Protein AF-A0A7S3E5P2-F1 (afdb_monomer_lite)

Sequence (159 aa):
EAEIDVGGGDSDDDDDAGDKDGEKEEGDSVDSVDAAGNQETVTIVSPKILTPEQEAKRAEIAKPMGEEELQHYALQSAQRVCEILCCEVDEIFTELTCEENLDYLFTFLDQPKPVDSVLSGYYSRVMVSIAQRRSAEIGEYVDKQQQQQRQQQRADSTL

Secondary structure (DSSP, 8-state):
---------------------------------------------PPP---HHHHHHHHHH-PPPPHHHHHHHHHHHHHHHHHHHHS--HHHHHHHTSHHHHHHHHHTT--SSPPPHHHHHHHHHHHHHHHHHSHHHHHHHHHHHHHHHHHHHHHHTT-

InterPro domains:
  IPR007587 SIT4 phosphatase-associated protein family [PTHR12634] (81-147)

Foldseek 3Di:
DDDDDDDDDDDDDDDDDYDDDDDDDDDDDDDDDDDDDDDPPPPPDPDDDDDVVRVVVVVVVPDPDDPVRVVVVVLVVLVVVLVVLLVPPVVSLVVCLDLVNVVVLCVVVVDPDDDDPSNVVSSVSNVVSSCVNPVVSVVVSVVVVVVVVVVVVVVVVVD

Structure (mmCIF, N/CA/C/O backbone):
data_AF-A0A7S3E5P2-F1
#
_entry.id   AF-A0A7S3E5P2-F1
#
loop_
_atom_site.group_PDB
_atom_site.id
_atom_site.type_symbol
_atom_site.label_atom_id
_atom_site.label_alt_id
_atom_site.label_comp_id
_atom_site.label_asym_id
_atom_site.label_entity_id
_atom_site.label_seq_id
_atom_site.pdbx_PDB_ins_code
_atom_site.Cartn_x
_atom_site.Cartn_y
_atom_site.Cartn_z
_atom_site.occupancy
_atom_site.B_iso_or_equiv
_atom_site.auth_seq_id
_atom_site.auth_comp_id
_atom_site.auth_asym_id
_atom_site.auth_atom_id
_atom_site.pdbx_PDB_model_num
ATOM 1 N N . GLU A 1 1 ? 7.950 -43.021 30.799 1.00 49.59 1 GLU A N 1
ATOM 2 C CA . GLU A 1 1 ? 8.957 -42.238 30.054 1.00 49.59 1 GLU A CA 1
ATOM 3 C C . GLU A 1 1 ? 9.614 -43.125 28.997 1.00 49.59 1 GLU A C 1
ATOM 5 O O . GLU A 1 1 ? 9.423 -44.337 29.049 1.00 49.59 1 GLU A O 1
ATOM 10 N N . ALA A 1 2 ? 10.338 -42.536 28.043 1.00 48.78 2 ALA A N 1
ATOM 11 C CA . ALA A 1 2 ? 11.210 -43.232 27.096 1.00 48.78 2 ALA A CA 1
ATOM 12 C C . ALA A 1 2 ? 12.261 -42.225 26.604 1.00 48.78 2 ALA A C 1
ATOM 14 O O . ALA A 1 2 ? 11.981 -41.413 25.725 1.00 48.78 2 ALA A O 1
ATOM 15 N N . GLU A 1 3 ? 13.428 -42.218 27.243 1.00 44.84 3 GLU A N 1
ATOM 16 C CA . GLU A 1 3 ? 14.557 -41.377 26.840 1.00 44.84 3 GLU A CA 1
ATOM 17 C C . GLU A 1 3 ? 15.200 -41.939 25.564 1.00 44.84 3 GLU A C 1
ATOM 19 O O . GLU A 1 3 ? 15.243 -43.156 25.365 1.00 44.84 3 GLU A O 1
ATOM 24 N N . ILE A 1 4 ? 15.698 -41.052 24.701 1.00 54.47 4 ILE A N 1
ATOM 25 C CA . ILE A 1 4 ? 16.525 -41.410 23.546 1.00 54.47 4 ILE A CA 1
ATOM 26 C C . ILE A 1 4 ? 17.828 -40.624 23.684 1.00 54.47 4 ILE A C 1
ATOM 28 O O . ILE A 1 4 ? 17.829 -39.397 23.618 1.00 54.47 4 ILE A O 1
ATOM 32 N N . ASP A 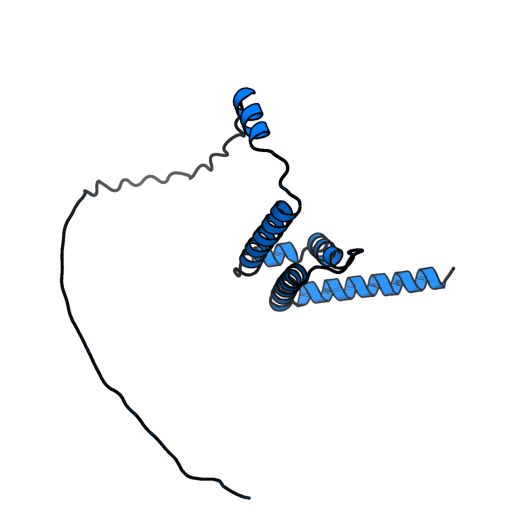1 5 ? 18.904 -41.360 23.935 1.00 47.25 5 ASP A N 1
ATOM 33 C CA . ASP A 1 5 ? 20.276 -40.883 24.122 1.00 47.25 5 ASP A CA 1
ATOM 34 C C . ASP A 1 5 ? 21.109 -41.085 22.831 1.00 47.25 5 ASP A C 1
ATOM 36 O O . ASP A 1 5 ? 20.645 -41.717 21.880 1.00 47.25 5 ASP A O 1
ATOM 40 N N . VAL A 1 6 ? 22.370 -40.635 22.874 1.00 49.94 6 VAL A N 1
ATOM 41 C CA . VAL A 1 6 ? 23.513 -40.933 21.988 1.00 49.94 6 VAL A CA 1
ATOM 42 C C . VAL A 1 6 ? 23.749 -39.982 20.802 1.00 49.94 6 VAL A C 1
ATOM 44 O O . VAL A 1 6 ? 23.047 -40.014 19.797 1.00 49.94 6 VAL A O 1
ATOM 47 N N . GLY A 1 7 ? 24.893 -39.281 20.871 1.00 41.00 7 GLY A N 1
ATOM 48 C CA . GLY A 1 7 ? 25.624 -38.709 19.725 1.00 41.00 7 GLY A CA 1
ATOM 49 C C . GLY A 1 7 ? 25.305 -37.236 19.425 1.00 41.00 7 GLY A C 1
ATOM 50 O O . GLY A 1 7 ? 24.180 -36.916 19.068 1.00 41.00 7 GLY A O 1
ATOM 51 N N . GLY A 1 8 ? 26.231 -36.275 19.523 1.00 40.97 8 GLY A N 1
ATOM 52 C CA . GLY A 1 8 ? 27.674 -36.365 19.793 1.00 40.97 8 GLY A CA 1
ATOM 53 C C . GLY A 1 8 ? 28.493 -36.448 18.501 1.00 40.97 8 GLY A C 1
ATOM 54 O O . GLY A 1 8 ? 28.486 -37.483 17.839 1.00 40.97 8 GLY A O 1
ATOM 55 N N . GLY A 1 9 ? 29.179 -35.357 18.154 1.00 42.09 9 GLY A N 1
ATOM 56 C CA . GLY A 1 9 ? 29.910 -35.210 16.896 1.00 42.09 9 GLY A CA 1
ATOM 57 C C . GLY A 1 9 ? 30.484 -33.805 16.738 1.00 42.09 9 GLY A C 1
ATOM 58 O O . GLY A 1 9 ? 29.900 -32.981 16.040 1.00 42.09 9 GLY A O 1
ATOM 59 N N . ASP A 1 10 ? 31.601 -33.546 17.412 1.00 46.34 10 ASP A N 1
ATOM 60 C CA . ASP A 1 10 ? 32.443 -32.377 17.164 1.00 46.34 10 ASP A CA 1
ATOM 61 C C . ASP A 1 10 ? 33.191 -32.532 15.829 1.00 46.34 10 ASP A C 1
ATOM 63 O O . ASP A 1 10 ? 33.574 -33.642 15.441 1.00 46.34 10 ASP A O 1
ATOM 67 N N . SER A 1 11 ? 33.428 -31.415 15.146 1.00 60.41 11 SER A N 1
ATOM 68 C CA . SER A 1 11 ? 34.398 -31.317 14.053 1.00 60.41 11 SER A CA 1
ATOM 69 C C . SER A 1 11 ? 34.900 -29.878 13.959 1.00 60.41 11 SER A C 1
ATOM 71 O O . SER A 1 11 ? 34.279 -29.037 13.303 1.00 60.41 11 SER A O 1
ATOM 73 N N . ASP A 1 12 ? 35.999 -29.603 14.653 1.00 48.72 12 ASP A N 1
ATOM 74 C CA . ASP A 1 12 ? 36.859 -28.463 14.353 1.00 48.72 12 ASP A CA 1
ATOM 75 C C . ASP A 1 12 ? 37.456 -28.634 12.940 1.00 48.72 12 ASP A C 1
ATOM 77 O O . ASP A 1 12 ? 37.750 -29.756 12.524 1.00 48.72 12 ASP A O 1
ATOM 81 N N . ASP A 1 13 ? 37.654 -27.529 12.223 1.00 58.16 13 ASP A N 1
ATOM 82 C CA . ASP A 1 13 ? 38.544 -27.437 11.059 1.00 58.16 13 ASP A CA 1
ATOM 83 C C . ASP A 1 13 ? 39.246 -26.067 11.143 1.00 58.16 13 ASP A C 1
ATOM 85 O O . ASP A 1 13 ? 38.595 -25.037 11.353 1.00 58.16 13 ASP A O 1
ATOM 89 N N . ASP A 1 14 ? 40.578 -26.082 11.065 1.00 50.59 14 ASP A N 1
ATOM 90 C CA . ASP A 1 14 ? 41.469 -24.978 11.452 1.00 50.59 14 ASP A CA 1
ATOM 91 C C . ASP A 1 14 ? 41.800 -23.981 10.310 1.00 50.59 14 ASP A C 1
ATOM 93 O O . ASP A 1 14 ? 41.481 -24.202 9.145 1.00 50.59 14 ASP A O 1
ATOM 97 N N . ASP A 1 15 ? 42.474 -22.887 10.695 1.00 48.28 15 ASP A N 1
ATOM 98 C CA . ASP A 1 15 ? 43.536 -22.139 9.985 1.00 48.28 15 ASP A CA 1
ATOM 99 C C . ASP A 1 15 ? 43.542 -21.996 8.439 1.00 48.28 15 ASP A C 1
ATOM 101 O O . ASP A 1 15 ? 43.639 -22.964 7.691 1.00 48.28 15 ASP A O 1
ATOM 105 N N . ASP A 1 16 ? 43.725 -20.752 7.962 1.00 53.56 16 ASP A N 1
ATOM 106 C CA . ASP A 1 16 ? 45.045 -20.316 7.442 1.00 53.56 16 ASP A CA 1
ATOM 107 C C . ASP A 1 16 ? 45.164 -18.770 7.422 1.00 53.56 16 ASP A C 1
ATOM 109 O O . ASP A 1 16 ? 44.170 -18.053 7.581 1.00 53.56 16 ASP A O 1
ATOM 113 N N . ALA A 1 17 ? 46.379 -18.230 7.253 1.00 51.69 17 ALA A N 1
ATOM 114 C CA . ALA A 1 17 ? 46.682 -16.802 7.369 1.00 51.69 17 ALA A CA 1
ATOM 115 C C . ALA A 1 17 ? 47.699 -16.263 6.337 1.00 51.69 17 ALA A C 1
ATOM 117 O O . ALA A 1 17 ? 48.660 -16.926 5.959 1.00 51.69 17 ALA A O 1
ATOM 118 N N . GLY A 1 18 ? 47.559 -14.975 5.989 1.00 39.44 18 GLY A N 1
ATOM 119 C CA . GLY A 1 18 ? 48.528 -14.204 5.189 1.00 39.44 18 GLY A CA 1
ATOM 120 C C . GLY A 1 18 ? 48.195 -14.085 3.686 1.00 39.44 18 GLY A C 1
ATOM 121 O O . GLY A 1 18 ? 47.226 -14.662 3.211 1.00 39.44 18 GLY A O 1
ATOM 122 N N . ASP A 1 19 ? 48.936 -13.303 2.890 1.00 43.62 19 ASP A N 1
ATOM 123 C CA . ASP A 1 19 ? 49.932 -12.293 3.279 1.00 43.62 19 ASP A CA 1
ATOM 124 C C . ASP A 1 19 ? 50.063 -11.144 2.243 1.00 43.62 19 ASP A C 1
ATOM 126 O O . ASP A 1 19 ? 49.897 -11.374 1.052 1.00 43.62 19 ASP A O 1
ATOM 130 N N . LYS A 1 20 ? 50.358 -9.942 2.768 1.00 47.62 20 LYS A N 1
ATOM 131 C CA . LYS A 1 20 ? 51.040 -8.718 2.254 1.00 47.62 20 LYS A CA 1
ATOM 132 C C . LYS A 1 20 ? 51.218 -8.323 0.756 1.00 47.62 20 LYS A C 1
ATOM 134 O O . LYS A 1 20 ? 51.248 -9.139 -0.150 1.00 47.62 20 LYS A O 1
ATOM 139 N N . ASP A 1 21 ? 51.532 -7.015 0.614 1.00 43.56 21 ASP A N 1
ATOM 140 C CA . ASP A 1 21 ? 52.166 -6.271 -0.513 1.00 43.56 21 ASP A CA 1
ATOM 141 C C . ASP A 1 21 ? 51.371 -6.235 -1.850 1.00 43.56 21 ASP A C 1
ATOM 143 O O . ASP A 1 21 ? 50.555 -7.106 -2.108 1.00 43.56 21 ASP A O 1
ATOM 147 N N . GLY A 1 22 ? 51.462 -5.286 -2.797 1.00 36.38 22 GLY A N 1
ATOM 148 C CA . GLY A 1 22 ? 52.122 -3.977 -3.030 1.00 36.38 22 GLY A CA 1
ATOM 149 C C . GLY A 1 22 ? 51.656 -3.495 -4.440 1.00 36.38 22 GLY A C 1
ATOM 150 O O . GLY A 1 22 ? 51.117 -4.309 -5.186 1.00 36.38 22 GLY A O 1
ATOM 151 N N . GLU A 1 23 ? 51.727 -2.253 -4.939 1.00 43.12 23 GLU A N 1
ATOM 152 C CA . GLU A 1 23 ? 52.325 -0.945 -4.583 1.00 43.12 23 GLU A CA 1
ATOM 153 C C . GLU A 1 23 ? 51.300 0.191 -4.952 1.00 43.12 23 GLU A C 1
ATOM 155 O O . GLU A 1 23 ? 50.246 -0.119 -5.503 1.00 43.12 23 GLU A O 1
ATOM 160 N N . LYS A 1 24 ? 51.365 1.471 -4.519 1.00 41.38 24 LYS A N 1
ATOM 161 C CA . LYS A 1 24 ? 52.288 2.586 -4.886 1.00 41.38 24 LYS A CA 1
ATOM 162 C C . LYS A 1 24 ? 52.376 2.837 -6.419 1.00 41.38 24 LYS A C 1
ATOM 164 O O . LYS A 1 24 ? 52.538 1.881 -7.164 1.00 41.38 24 LYS A O 1
ATOM 169 N N . GLU A 1 25 ? 52.305 4.045 -7.001 1.00 40.56 25 GLU A N 1
ATOM 170 C CA . GLU A 1 25 ? 51.951 5.438 -6.586 1.00 40.56 25 GLU A CA 1
ATOM 171 C C . GLU A 1 25 ? 50.936 5.980 -7.650 1.00 40.56 25 GLU A C 1
ATOM 173 O O . GLU A 1 25 ? 50.508 5.191 -8.490 1.00 40.56 25 GLU A O 1
ATOM 178 N N . GLU A 1 26 ? 50.386 7.200 -7.742 1.00 37.69 26 GLU A N 1
ATOM 179 C CA . GLU A 1 26 ? 50.633 8.597 -7.298 1.00 37.69 26 GLU A CA 1
ATOM 180 C C . GLU A 1 26 ? 49.262 9.245 -6.900 1.00 37.69 26 GLU A C 1
ATOM 182 O O . GLU A 1 26 ? 48.246 8.553 -6.906 1.00 37.69 26 GLU A O 1
ATOM 187 N N . GLY A 1 27 ? 49.070 10.523 -6.523 1.00 35.53 27 GLY A N 1
ATOM 188 C CA . GLY A 1 27 ? 49.959 11.691 -6.413 1.00 35.53 27 GLY A CA 1
ATOM 189 C C . GLY A 1 27 ? 49.360 12.964 -7.053 1.00 35.53 27 GLY A C 1
ATOM 190 O O . GLY A 1 27 ? 49.736 13.324 -8.161 1.00 35.53 27 GLY A O 1
ATOM 191 N N . ASP A 1 28 ? 48.473 13.676 -6.343 1.00 32.94 28 ASP A N 1
ATOM 192 C CA . ASP A 1 28 ? 48.226 15.116 -6.567 1.00 32.94 28 ASP A CA 1
ATOM 193 C C . ASP A 1 28 ? 47.990 15.835 -5.221 1.00 32.94 28 ASP A C 1
ATOM 195 O O . ASP A 1 28 ? 47.762 15.216 -4.178 1.00 32.94 28 ASP A O 1
ATOM 199 N N . SER A 1 29 ? 48.156 17.149 -5.250 1.00 40.34 29 SER A N 1
ATOM 200 C CA . SER A 1 29 ? 48.379 18.054 -4.133 1.00 40.34 29 SER A CA 1
ATOM 201 C C . SER A 1 29 ? 47.107 18.509 -3.412 1.00 40.34 29 SER A C 1
ATOM 203 O O . SER A 1 29 ? 46.064 18.763 -4.009 1.00 40.34 29 SER A O 1
ATOM 205 N N . VAL A 1 30 ? 47.226 18.667 -2.091 1.00 36.31 30 VAL A N 1
ATOM 206 C CA . VAL A 1 30 ? 46.255 19.397 -1.269 1.00 36.31 30 VAL A CA 1
ATOM 207 C C . VAL A 1 30 ? 46.707 20.848 -1.144 1.00 36.31 30 VAL A C 1
ATOM 209 O O . VAL A 1 30 ? 47.806 21.102 -0.650 1.00 36.31 30 VAL A O 1
ATOM 212 N N . ASP A 1 31 ? 45.862 21.794 -1.553 1.00 36.22 31 ASP A N 1
ATOM 213 C CA . ASP A 1 31 ? 46.055 23.211 -1.240 1.00 36.22 31 ASP A CA 1
ATOM 214 C C . ASP A 1 31 ? 45.034 23.679 -0.189 1.00 36.22 31 ASP A C 1
ATOM 216 O O . ASP A 1 31 ? 43.881 23.252 -0.164 1.00 36.22 31 ASP A O 1
ATOM 220 N N . SER A 1 32 ? 45.554 24.509 0.709 1.00 39.53 32 SER A N 1
ATOM 221 C CA . SER A 1 32 ? 44.961 25.348 1.752 1.00 39.53 32 SER A CA 1
ATOM 222 C C . SER A 1 32 ? 43.461 25.232 2.057 1.00 39.53 32 SER A C 1
ATOM 224 O O . SER A 1 32 ? 42.588 25.548 1.252 1.00 39.53 32 SER A O 1
ATOM 226 N N . VAL A 1 33 ? 43.173 24.957 3.333 1.00 39.56 33 VAL A N 1
ATOM 227 C CA . VAL A 1 33 ? 41.880 25.282 3.948 1.00 39.56 33 VAL A CA 1
ATOM 228 C C . VAL A 1 33 ? 41.692 26.798 4.040 1.00 39.56 33 VAL A C 1
ATOM 230 O O . VAL A 1 33 ? 42.531 27.487 4.616 1.00 39.56 33 VAL A O 1
ATOM 233 N N . ASP A 1 34 ? 40.550 27.299 3.569 1.00 34.03 34 ASP A N 1
ATOM 234 C CA . ASP A 1 34 ? 40.092 28.662 3.846 1.00 34.03 34 ASP A CA 1
ATOM 235 C C . ASP A 1 34 ? 38.639 28.634 4.345 1.00 34.03 34 ASP A C 1
ATOM 237 O O . ASP A 1 34 ? 37.761 27.998 3.757 1.00 34.03 34 ASP A O 1
ATOM 241 N N . ALA A 1 35 ? 38.388 29.265 5.492 1.00 45.66 35 ALA A N 1
ATOM 242 C CA . ALA A 1 35 ? 37.164 29.060 6.264 1.00 45.66 35 ALA A CA 1
ATOM 243 C C . ALA A 1 35 ? 36.103 30.135 5.973 1.00 45.66 35 ALA A C 1
ATOM 245 O O . ALA A 1 35 ? 35.980 31.119 6.704 1.00 45.66 35 ALA A O 1
ATOM 246 N N . ALA A 1 36 ? 35.285 29.913 4.942 1.00 37.28 36 ALA A N 1
ATOM 247 C CA . ALA A 1 36 ? 34.097 30.720 4.660 1.00 37.28 36 ALA A CA 1
ATOM 248 C C . ALA A 1 36 ? 32.880 29.824 4.378 1.00 37.28 36 ALA A C 1
ATOM 250 O O . ALA A 1 36 ? 32.853 29.078 3.402 1.00 37.28 36 ALA A O 1
ATOM 251 N N . GLY A 1 37 ? 31.856 29.900 5.234 1.00 47.09 37 GLY A N 1
ATOM 252 C CA . GLY A 1 37 ? 30.606 29.170 5.022 1.00 47.09 37 GLY A CA 1
ATOM 253 C C . GLY A 1 37 ? 29.831 29.740 3.833 1.00 47.09 37 GLY A C 1
ATOM 254 O O . GLY A 1 37 ? 29.555 30.939 3.803 1.00 47.09 37 GLY A O 1
ATOM 255 N N . ASN A 1 38 ? 29.454 28.884 2.884 1.00 35.81 38 ASN A N 1
ATOM 256 C CA . ASN A 1 38 ? 28.629 29.253 1.737 1.00 35.81 38 ASN A CA 1
ATOM 257 C C . ASN A 1 38 ? 27.286 28.511 1.784 1.00 35.81 38 ASN A C 1
ATOM 259 O O . ASN A 1 38 ? 27.227 27.353 2.194 1.00 35.81 38 ASN A O 1
ATOM 263 N N . GLN A 1 39 ? 26.207 29.181 1.386 1.00 43.00 39 GLN A N 1
ATOM 264 C CA . GLN A 1 39 ? 24.867 28.595 1.362 1.00 43.00 39 GLN A CA 1
ATOM 265 C C . GLN A 1 39 ? 24.671 27.836 0.050 1.00 43.00 39 GLN A C 1
ATOM 267 O O . GLN A 1 39 ? 24.881 28.398 -1.024 1.00 43.00 39 GLN A O 1
ATOM 272 N N . GLU A 1 40 ? 24.246 26.574 0.119 1.00 38.00 40 GLU A N 1
ATOM 273 C CA . GLU A 1 40 ? 23.975 25.783 -1.081 1.00 38.00 40 GLU A CA 1
ATOM 274 C C . GLU A 1 40 ? 22.658 26.239 -1.726 1.00 38.00 40 GLU A C 1
ATOM 276 O O . GLU A 1 40 ? 21.561 25.790 -1.388 1.00 38.00 40 GLU A O 1
ATOM 281 N N . THR A 1 41 ? 22.755 27.206 -2.640 1.00 35.41 41 THR A N 1
ATOM 282 C CA . THR A 1 41 ? 21.596 27.743 -3.352 1.00 35.41 41 THR A CA 1
ATOM 283 C C . THR A 1 41 ? 21.099 26.733 -4.380 1.00 35.41 41 THR A C 1
ATOM 285 O O . THR A 1 41 ? 21.622 26.671 -5.498 1.00 35.41 41 THR A O 1
ATOM 288 N N . VAL A 1 42 ? 20.064 25.970 -4.010 1.00 42.19 42 VAL A N 1
ATOM 289 C CA . VAL A 1 42 ? 19.339 25.048 -4.899 1.00 42.19 42 VAL A CA 1
ATOM 290 C C . VAL A 1 42 ? 18.911 25.791 -6.164 1.00 42.19 42 VAL A C 1
ATOM 292 O O . VAL A 1 42 ? 17.943 26.554 -6.184 1.00 42.19 42 VAL A O 1
ATOM 295 N N . THR A 1 43 ? 19.664 25.580 -7.241 1.00 33.62 43 THR A N 1
ATOM 296 C CA . THR A 1 43 ? 19.417 26.237 -8.523 1.00 33.62 43 THR A CA 1
ATOM 297 C C . THR A 1 43 ? 18.299 25.492 -9.233 1.00 33.62 43 THR A C 1
ATOM 299 O O . THR A 1 43 ? 18.536 24.504 -9.926 1.00 33.62 43 THR A O 1
ATOM 302 N N . ILE A 1 44 ? 17.065 25.965 -9.048 1.00 46.97 44 ILE A N 1
ATOM 303 C CA . ILE A 1 44 ? 15.896 25.470 -9.780 1.00 46.97 44 ILE A CA 1
ATOM 304 C C . ILE A 1 44 ? 16.151 25.691 -11.275 1.00 46.97 44 ILE A C 1
ATOM 306 O O . ILE A 1 44 ? 16.125 26.819 -11.770 1.00 46.97 44 ILE A O 1
ATOM 310 N N . VAL A 1 45 ? 16.427 24.605 -11.999 1.00 49.59 45 VAL A N 1
ATOM 311 C CA . VAL A 1 45 ? 16.678 24.652 -13.441 1.00 49.59 45 VAL A CA 1
ATOM 312 C C . VAL A 1 45 ? 15.354 24.911 -14.152 1.00 49.59 45 VAL A C 1
ATOM 314 O O . VAL A 1 45 ? 14.563 23.993 -14.364 1.00 49.59 45 VAL A O 1
ATOM 317 N N . SER A 1 46 ? 15.116 26.170 -14.527 1.00 49.91 46 SER A N 1
ATOM 318 C CA . SER A 1 46 ? 13.953 26.571 -15.322 1.00 49.91 46 SER A CA 1
ATOM 319 C C . SER A 1 46 ? 13.783 25.665 -16.551 1.00 49.91 46 SER A C 1
ATOM 321 O O . SER A 1 46 ? 14.779 25.375 -17.228 1.00 49.91 46 SER A O 1
ATOM 323 N N . PRO A 1 47 ? 12.550 25.234 -16.882 1.00 50.28 47 PRO A N 1
ATOM 324 C CA . PRO A 1 47 ? 12.313 24.341 -18.008 1.00 50.28 47 PRO A CA 1
ATOM 325 C C . PRO A 1 47 ? 12.797 24.995 -19.306 1.00 50.28 47 PRO A C 1
ATOM 327 O O . PRO A 1 47 ? 12.309 26.048 -19.718 1.00 50.28 47 PRO A O 1
ATOM 330 N N . LYS A 1 48 ? 13.789 24.370 -19.947 1.00 63.16 48 LYS A N 1
ATOM 331 C CA . LYS A 1 48 ? 14.341 24.843 -21.219 1.00 63.16 48 LYS A CA 1
ATOM 332 C C . LYS A 1 48 ? 13.264 24.731 -22.294 1.00 63.16 48 LYS A C 1
ATOM 334 O O . LYS A 1 48 ? 12.844 23.625 -22.627 1.00 63.16 48 LYS A O 1
ATOM 339 N N . ILE A 1 49 ? 12.856 25.872 -22.846 1.00 62.72 49 ILE A N 1
ATOM 340 C CA . ILE A 1 49 ? 12.000 25.925 -24.033 1.00 62.72 49 ILE A CA 1
ATOM 341 C C . ILE A 1 49 ? 12.764 25.236 -25.170 1.00 62.72 49 ILE A C 1
ATOM 343 O O . ILE A 1 49 ? 13.830 25.703 -25.577 1.00 62.72 49 ILE A O 1
ATOM 347 N N . LEU A 1 50 ? 12.246 24.097 -25.629 1.00 60.94 50 LEU A N 1
ATOM 348 C CA . LEU A 1 50 ? 12.808 23.340 -26.745 1.00 60.94 50 LEU A CA 1
ATOM 349 C C . LEU A 1 50 ? 12.656 24.147 -28.038 1.00 60.94 50 LEU A C 1
ATOM 351 O O . LEU A 1 50 ? 11.658 24.842 -28.230 1.00 60.94 50 LEU A O 1
ATOM 355 N N . THR A 1 51 ? 13.626 24.051 -28.946 1.00 74.50 51 THR A N 1
ATOM 356 C CA . THR A 1 51 ? 13.427 24.593 -30.298 1.00 74.50 51 THR A CA 1
ATOM 357 C C . THR A 1 51 ? 12.427 23.718 -31.067 1.00 74.50 51 THR A C 1
ATOM 359 O O . THR A 1 51 ? 12.367 22.513 -30.811 1.00 74.50 51 THR A O 1
ATOM 362 N N . PRO A 1 52 ? 11.691 24.253 -32.062 1.00 67.50 52 PRO A N 1
ATOM 363 C CA . PRO A 1 52 ? 10.766 23.448 -32.870 1.00 67.50 52 PRO A CA 1
ATOM 364 C C . PRO A 1 52 ? 11.432 22.243 -33.557 1.00 67.50 52 PRO A C 1
ATOM 366 O O . PRO A 1 52 ? 10.795 21.224 -33.790 1.00 67.50 52 PRO A O 1
ATOM 369 N N . GLU A 1 53 ? 12.734 22.333 -33.842 1.00 67.94 53 GLU A N 1
ATOM 370 C CA . GLU A 1 53 ? 13.542 21.243 -34.400 1.00 67.94 53 GLU A CA 1
ATOM 371 C C . GLU A 1 53 ? 13.865 20.158 -33.354 1.00 67.94 53 GLU A C 1
ATOM 373 O O . GLU A 1 53 ? 13.799 18.965 -33.651 1.00 67.94 53 GLU A O 1
ATOM 378 N N . GLN A 1 54 ? 14.148 20.546 -32.105 1.00 63.69 54 GLN A N 1
ATOM 379 C CA . GLN A 1 54 ? 14.300 19.608 -30.984 1.00 63.69 54 GLN A CA 1
ATOM 380 C C . GLN A 1 54 ? 12.967 18.945 -30.616 1.00 63.69 54 GLN A C 1
ATOM 382 O O . GLN A 1 54 ? 12.940 17.759 -30.290 1.00 63.69 54 GLN A O 1
ATOM 387 N N . GLU A 1 55 ? 11.864 19.689 -30.688 1.00 62.97 55 GLU A N 1
ATOM 388 C CA . GLU A 1 55 ? 10.514 19.188 -30.440 1.00 62.97 55 GLU A CA 1
ATOM 389 C C . GLU A 1 55 ? 10.062 18.217 -31.540 1.00 62.97 55 GLU A C 1
ATOM 391 O O . GLU A 1 55 ? 9.628 17.110 -31.225 1.00 62.97 55 GLU A O 1
ATOM 396 N N . ALA A 1 56 ? 10.282 18.548 -32.818 1.00 63.09 56 ALA A N 1
ATOM 397 C CA . ALA A 1 56 ? 10.053 17.634 -33.939 1.00 63.09 56 ALA A CA 1
ATOM 398 C C . ALA A 1 56 ? 10.883 16.345 -33.811 1.00 63.09 56 ALA A C 1
ATOM 400 O O . ALA A 1 56 ? 10.353 15.248 -33.978 1.00 63.09 56 ALA A O 1
ATOM 401 N N . LYS A 1 57 ? 12.162 16.450 -33.428 1.00 61.66 57 LYS A N 1
ATOM 402 C CA . LYS A 1 57 ? 13.032 15.284 -33.213 1.00 61.66 57 LYS A CA 1
ATOM 403 C C . LYS A 1 57 ? 12.616 14.445 -31.997 1.00 61.66 57 LYS A C 1
ATOM 405 O O . LYS A 1 57 ? 12.765 13.227 -32.011 1.00 61.66 57 LYS A O 1
ATOM 410 N N . ARG A 1 58 ? 12.042 15.066 -30.960 1.00 59.12 58 ARG A N 1
ATOM 411 C CA . ARG A 1 58 ? 11.422 14.362 -29.823 1.00 59.12 58 ARG A CA 1
ATOM 412 C C . ARG A 1 58 ? 10.118 13.666 -30.230 1.00 59.12 58 ARG A C 1
ATOM 414 O O . ARG A 1 58 ? 9.862 12.564 -29.755 1.00 59.12 58 ARG A O 1
ATOM 421 N N . ALA A 1 59 ? 9.330 14.266 -31.122 1.00 59.28 59 ALA A N 1
ATOM 422 C CA . ALA A 1 59 ? 8.122 13.662 -31.681 1.00 59.28 59 ALA A CA 1
ATOM 423 C C . ALA A 1 59 ? 8.432 12.480 -32.623 1.00 59.28 59 ALA A C 1
ATOM 425 O O . ALA A 1 59 ? 7.712 11.488 -32.603 1.00 59.28 59 ALA A O 1
ATOM 426 N N . GLU A 1 60 ? 9.529 12.532 -33.385 1.00 57.28 60 GLU A N 1
ATOM 427 C CA . GLU A 1 60 ? 9.994 11.413 -34.223 1.00 57.28 60 GLU A CA 1
ATOM 428 C C . GLU A 1 60 ? 10.443 10.197 -33.387 1.00 57.28 60 GLU A C 1
ATOM 430 O O . GLU A 1 60 ? 10.206 9.050 -33.771 1.00 57.28 60 GLU A O 1
ATOM 435 N N . ILE A 1 61 ? 11.035 10.442 -32.211 1.00 59.75 61 ILE A N 1
ATOM 436 C CA . ILE A 1 61 ? 11.359 9.403 -31.216 1.00 59.75 61 ILE A CA 1
ATOM 437 C C . ILE A 1 61 ? 10.084 8.844 -30.558 1.00 59.75 61 ILE A C 1
ATOM 439 O O . ILE A 1 61 ? 10.037 7.664 -30.217 1.00 59.75 61 ILE A O 1
ATOM 443 N N . ALA A 1 62 ? 9.031 9.655 -30.420 1.00 61.81 62 ALA A N 1
ATOM 444 C CA . ALA A 1 62 ? 7.748 9.275 -29.828 1.00 61.81 62 ALA A CA 1
ATOM 445 C C . ALA A 1 62 ? 6.842 8.474 -30.788 1.00 61.81 62 ALA A C 1
ATOM 447 O O . ALA A 1 62 ? 5.659 8.782 -30.960 1.00 61.81 62 ALA A O 1
ATOM 448 N N . LYS A 1 63 ? 7.371 7.399 -31.387 1.00 69.56 63 LYS A N 1
ATOM 449 C CA . LYS A 1 63 ? 6.507 6.349 -31.945 1.00 69.56 63 LYS A CA 1
ATOM 450 C C . LYS A 1 63 ? 5.659 5.742 -30.819 1.00 69.56 63 LYS A C 1
ATOM 452 O O . LYS A 1 63 ? 6.195 5.502 -29.737 1.00 69.56 63 LYS A O 1
ATOM 457 N N . PRO A 1 64 ? 4.366 5.452 -31.053 1.00 69.44 64 PRO A N 1
ATOM 458 C CA . PRO A 1 64 ? 3.594 4.658 -30.110 1.00 69.44 64 PRO A CA 1
ATOM 459 C C . PRO A 1 64 ? 4.223 3.263 -30.019 1.00 69.44 64 PRO A C 1
ATOM 461 O O . PRO A 1 64 ? 4.398 2.596 -31.041 1.00 69.44 64 PRO A O 1
ATOM 464 N N . MET A 1 65 ? 4.583 2.857 -28.802 1.00 76.88 65 MET A N 1
ATOM 465 C CA . MET A 1 65 ? 5.092 1.515 -28.510 1.00 76.88 65 MET A CA 1
ATOM 466 C C . MET A 1 65 ? 4.044 0.461 -28.880 1.00 76.88 65 MET A C 1
ATOM 468 O O . MET A 1 65 ? 2.839 0.721 -28.801 1.00 76.88 65 MET A O 1
ATOM 472 N N . GLY A 1 66 ? 4.495 -0.732 -29.271 1.00 83.00 66 GLY A N 1
ATOM 473 C CA . GLY A 1 66 ? 3.586 -1.863 -29.480 1.00 83.00 66 GLY A CA 1
ATOM 474 C C . GLY A 1 66 ? 2.869 -2.247 -28.179 1.00 83.00 66 GLY A C 1
ATOM 475 O O . GLY A 1 66 ? 3.404 -2.019 -27.101 1.00 83.00 66 GLY A O 1
ATOM 476 N N . GLU A 1 67 ? 1.682 -2.855 -28.250 1.00 80.50 67 GLU A N 1
ATOM 477 C CA . GLU A 1 67 ? 0.911 -3.243 -27.049 1.00 80.50 67 GLU A CA 1
ATOM 478 C C . GLU A 1 67 ? 1.724 -4.160 -26.109 1.00 80.50 67 GLU A C 1
ATOM 480 O O . GLU A 1 67 ? 1.784 -3.923 -24.905 1.00 80.50 67 GLU A O 1
ATOM 485 N N . GLU A 1 68 ? 2.451 -5.125 -26.678 1.00 80.00 68 GLU A N 1
ATOM 486 C CA . GLU A 1 68 ? 3.375 -6.027 -25.972 1.00 80.00 68 GLU A CA 1
ATOM 487 C C . GLU A 1 68 ? 4.597 -5.296 -25.374 1.00 80.00 68 GLU A C 1
ATOM 489 O O . GLU A 1 68 ? 5.009 -5.571 -24.249 1.00 80.00 68 GLU A O 1
ATOM 494 N N . GLU A 1 69 ? 5.149 -4.314 -26.091 1.00 81.81 69 GLU A N 1
ATOM 495 C CA . GLU A 1 69 ? 6.289 -3.494 -25.653 1.00 81.81 69 GLU A CA 1
ATOM 496 C C . GLU A 1 69 ? 5.887 -2.535 -24.519 1.00 81.81 69 GLU A C 1
ATOM 498 O O . GLU A 1 69 ? 6.614 -2.375 -23.536 1.00 81.81 69 GLU A O 1
ATOM 503 N N . LEU A 1 70 ? 4.691 -1.949 -24.619 1.00 79.56 70 LEU A N 1
ATOM 504 C CA . LEU A 1 70 ? 4.062 -1.133 -23.587 1.00 79.56 70 LEU A CA 1
ATOM 505 C C . LEU A 1 70 ? 3.744 -1.969 -22.343 1.00 79.56 70 LEU A C 1
ATOM 507 O O . LEU A 1 70 ? 3.999 -1.512 -21.232 1.00 79.56 70 LEU A O 1
ATOM 511 N N . GLN A 1 71 ? 3.253 -3.200 -22.512 1.00 77.12 71 GLN A N 1
ATOM 512 C CA . GLN A 1 71 ? 2.997 -4.120 -21.404 1.00 77.12 71 GLN A CA 1
ATOM 513 C C . GLN A 1 71 ? 4.300 -4.559 -20.718 1.00 77.12 71 GLN A C 1
ATOM 515 O O . GLN A 1 71 ? 4.373 -4.531 -19.490 1.00 77.12 71 GLN A O 1
ATOM 520 N N . HIS A 1 72 ? 5.353 -4.886 -21.476 1.00 78.00 72 HIS A N 1
ATOM 521 C CA . HIS A 1 72 ? 6.677 -5.189 -20.923 1.00 78.00 72 HIS A CA 1
ATOM 522 C C . HIS A 1 72 ? 7.258 -3.994 -20.149 1.00 78.00 72 HIS A C 1
ATOM 524 O O . HIS A 1 72 ? 7.733 -4.155 -19.025 1.00 78.00 72 HIS A O 1
ATOM 530 N N . TYR A 1 73 ? 7.180 -2.782 -20.709 1.00 78.69 73 TYR A N 1
ATOM 531 C CA . TYR A 1 73 ? 7.629 -1.559 -20.042 1.00 78.69 73 TYR A CA 1
ATOM 532 C C . TYR A 1 73 ? 6.826 -1.256 -18.770 1.00 78.69 73 TYR A C 1
ATOM 534 O O . TYR A 1 73 ? 7.421 -0.957 -17.737 1.00 78.69 73 TYR A O 1
ATOM 542 N N . ALA A 1 74 ? 5.495 -1.379 -18.816 1.00 74.81 74 ALA A N 1
ATOM 543 C CA . ALA A 1 74 ? 4.621 -1.165 -17.664 1.00 74.81 74 ALA A CA 1
ATOM 544 C C . ALA A 1 74 ? 4.900 -2.173 -16.538 1.00 74.81 74 ALA A C 1
ATOM 546 O O . ALA A 1 74 ? 4.985 -1.789 -15.369 1.00 74.81 74 ALA A O 1
ATOM 547 N N . LEU A 1 75 ? 5.112 -3.449 -16.884 1.00 75.12 75 LEU A N 1
ATOM 548 C CA . LEU A 1 75 ? 5.557 -4.465 -15.932 1.00 75.12 75 LEU A CA 1
ATOM 549 C C . LEU A 1 75 ? 6.912 -4.079 -15.332 1.00 75.12 75 LEU A C 1
ATOM 551 O O . LEU A 1 75 ? 7.004 -3.988 -14.112 1.00 75.12 75 LEU A O 1
ATOM 555 N N . GLN A 1 76 ? 7.924 -3.770 -16.155 1.00 77.44 76 GLN A N 1
ATOM 556 C CA . GLN A 1 76 ? 9.262 -3.376 -15.695 1.00 77.44 76 GLN A CA 1
ATOM 557 C C . GLN A 1 76 ? 9.228 -2.142 -14.773 1.00 77.44 76 GLN A C 1
ATOM 559 O O . GLN A 1 76 ? 9.926 -2.105 -13.755 1.00 77.44 76 GLN A O 1
ATOM 564 N N . SER A 1 77 ? 8.398 -1.141 -15.088 1.00 74.44 77 SER A N 1
ATOM 565 C CA . SER A 1 77 ? 8.222 0.038 -14.238 1.00 74.44 77 SER A CA 1
ATOM 566 C C . SER A 1 77 ? 7.549 -0.314 -12.912 1.00 74.44 77 SER A C 1
ATOM 568 O O . SER A 1 77 ? 7.977 0.186 -11.874 1.00 74.44 77 SER A O 1
ATOM 570 N N . ALA A 1 78 ? 6.558 -1.213 -12.919 1.00 75.12 78 ALA A N 1
ATOM 571 C CA . ALA A 1 78 ? 5.909 -1.690 -11.700 1.00 75.12 78 ALA A CA 1
ATOM 572 C C . ALA A 1 78 ? 6.882 -2.452 -10.780 1.00 75.12 78 ALA A C 1
ATOM 574 O O . ALA A 1 78 ? 6.826 -2.245 -9.569 1.00 75.12 78 ALA A O 1
ATOM 575 N N . GLN A 1 79 ? 7.816 -3.252 -11.324 1.00 75.00 79 GLN A N 1
ATOM 576 C CA . GLN A 1 79 ? 8.849 -3.920 -10.509 1.00 75.00 79 GLN A CA 1
ATOM 577 C C . GLN A 1 79 ? 9.696 -2.886 -9.760 1.00 75.00 79 GLN A C 1
ATOM 579 O O . GLN A 1 79 ? 9.791 -2.945 -8.538 1.00 75.00 79 GLN A O 1
ATOM 584 N N . ARG A 1 80 ? 10.239 -1.898 -10.489 1.00 78.12 80 ARG A N 1
ATOM 585 C CA . ARG A 1 80 ? 11.101 -0.847 -9.927 1.00 78.12 80 ARG A CA 1
ATOM 586 C C . ARG A 1 80 ? 10.372 0.015 -8.898 1.00 78.12 80 ARG A C 1
ATOM 588 O O . ARG A 1 80 ? 10.958 0.366 -7.880 1.00 78.12 80 ARG A O 1
ATOM 595 N N . VAL A 1 81 ? 9.107 0.360 -9.150 1.00 75.50 81 VAL A N 1
ATOM 596 C CA . VAL A 1 81 ? 8.284 1.071 -8.162 1.00 75.50 81 VAL A CA 1
ATOM 597 C C . VAL A 1 81 ? 8.135 0.213 -6.909 1.00 75.50 81 VAL A C 1
ATOM 599 O O . VAL A 1 81 ? 8.443 0.695 -5.828 1.00 75.50 81 VAL A O 1
ATOM 602 N N . CYS A 1 82 ? 7.761 -1.063 -7.029 1.00 73.25 82 CYS A N 1
ATOM 603 C CA . CYS A 1 82 ? 7.594 -1.936 -5.865 1.00 73.25 82 CYS A CA 1
ATOM 604 C C . CYS A 1 82 ? 8.895 -2.174 -5.088 1.00 73.25 82 CYS A C 1
ATOM 606 O O . CYS A 1 82 ? 8.843 -2.290 -3.870 1.00 73.25 82 CYS A O 1
ATOM 608 N N . GLU A 1 83 ? 10.053 -2.210 -5.752 1.00 77.44 83 GLU A N 1
ATOM 609 C CA . GLU A 1 83 ? 11.355 -2.219 -5.076 1.00 77.44 83 GLU A CA 1
ATOM 610 C C . GLU A 1 83 ? 11.533 -0.954 -4.228 1.00 77.44 83 GLU A C 1
ATOM 612 O O . GLU A 1 83 ? 11.750 -1.071 -3.026 1.00 77.44 83 GLU A O 1
ATOM 617 N N . ILE A 1 84 ? 11.324 0.238 -4.803 1.00 75.88 84 ILE A N 1
ATOM 618 C CA . ILE A 1 84 ? 11.404 1.523 -4.083 1.00 75.88 84 ILE A CA 1
ATOM 619 C C . ILE A 1 84 ? 10.412 1.580 -2.909 1.00 75.88 84 ILE A C 1
ATOM 621 O O . ILE A 1 84 ? 10.790 2.009 -1.821 1.00 75.88 84 ILE A O 1
ATOM 625 N N . LEU A 1 85 ? 9.173 1.104 -3.090 1.00 69.25 85 LEU A N 1
ATOM 626 C CA . LEU A 1 85 ? 8.180 1.024 -2.010 1.00 69.25 85 LEU A CA 1
ATOM 627 C C . LEU A 1 85 ? 8.602 0.047 -0.897 1.00 69.25 85 LEU A C 1
ATOM 629 O O . LEU A 1 85 ? 8.212 0.229 0.250 1.00 69.25 85 LEU A O 1
ATOM 633 N N . CYS A 1 86 ? 9.405 -0.975 -1.203 1.00 67.56 86 CYS A N 1
ATOM 634 C CA . CYS A 1 86 ? 9.945 -1.916 -0.219 1.00 67.56 86 CYS A CA 1
ATOM 635 C C . CYS A 1 86 ? 11.302 -1.487 0.383 1.00 67.56 86 CYS A C 1
ATOM 637 O O . CYS A 1 86 ? 11.712 -2.084 1.378 1.00 67.56 86 CYS A O 1
ATOM 639 N N . CYS A 1 87 ? 11.983 -0.461 -0.148 1.00 72.81 87 CYS A N 1
ATOM 640 C CA . CYS A 1 87 ? 13.304 0.027 0.295 1.00 72.81 87 CYS A CA 1
ATOM 641 C C . CYS A 1 87 ? 13.308 0.790 1.645 1.00 72.81 87 CYS A C 1
ATOM 643 O O . CYS A 1 87 ? 14.103 1.702 1.842 1.00 72.81 87 CYS A O 1
ATOM 645 N N . GLU A 1 88 ? 12.428 0.418 2.578 1.00 65.56 88 GLU A N 1
ATOM 646 C CA . GLU A 1 88 ? 12.390 0.867 3.985 1.00 65.56 88 GLU A CA 1
ATOM 647 C C . GLU A 1 88 ? 12.275 2.382 4.250 1.00 65.56 88 GLU A C 1
ATOM 649 O O . GLU A 1 88 ? 12.423 2.823 5.389 1.00 65.56 88 GLU A O 1
ATOM 654 N N . VAL A 1 89 ? 11.929 3.188 3.243 1.00 78.25 89 VAL A N 1
ATOM 655 C CA . VAL A 1 89 ? 11.699 4.631 3.411 1.00 78.25 89 VAL A CA 1
ATOM 656 C C . VAL A 1 89 ? 10.355 4.872 4.110 1.00 78.25 89 VAL A C 1
ATOM 658 O O . VAL A 1 89 ? 9.300 4.845 3.479 1.00 78.25 89 VAL A O 1
ATOM 661 N N . ASP A 1 90 ? 10.380 5.132 5.419 1.00 80.19 90 ASP A N 1
ATOM 662 C CA . ASP A 1 90 ? 9.170 5.348 6.233 1.00 80.19 90 ASP A CA 1
ATOM 663 C C . ASP A 1 90 ? 8.264 6.484 5.717 1.00 80.19 90 ASP A C 1
ATOM 665 O O . ASP A 1 90 ? 7.043 6.399 5.840 1.00 80.19 90 ASP A O 1
ATOM 669 N N . GLU A 1 91 ? 8.830 7.519 5.089 1.00 84.75 91 GLU A N 1
ATOM 670 C CA . GLU A 1 91 ? 8.067 8.624 4.484 1.00 84.75 91 GLU A CA 1
ATOM 671 C C . GLU A 1 91 ? 7.137 8.142 3.356 1.00 84.75 91 GLU A C 1
ATOM 673 O O . GLU A 1 91 ? 6.003 8.609 3.254 1.00 84.75 91 GLU A O 1
ATOM 678 N N . ILE A 1 92 ? 7.567 7.146 2.568 1.00 86.12 92 ILE A N 1
ATOM 679 C CA . ILE A 1 92 ? 6.747 6.531 1.513 1.00 86.12 92 ILE A CA 1
ATOM 680 C C . ILE A 1 92 ? 5.545 5.807 2.126 1.00 86.12 92 ILE A C 1
ATOM 682 O O . ILE A 1 92 ? 4.435 5.909 1.608 1.00 86.12 92 ILE A O 1
ATOM 686 N N . PHE A 1 93 ? 5.742 5.093 3.238 1.00 87.50 93 PHE A N 1
ATOM 687 C CA . PHE A 1 93 ? 4.646 4.407 3.925 1.00 87.50 93 PHE A CA 1
ATOM 688 C C . PHE A 1 93 ? 3.649 5.389 4.531 1.00 87.50 93 PHE A C 1
ATOM 690 O O . PHE A 1 93 ? 2.450 5.157 4.424 1.00 87.50 93 PHE A O 1
ATOM 697 N N . THR A 1 94 ? 4.131 6.492 5.108 1.00 88.75 94 THR A N 1
ATOM 698 C CA . THR A 1 94 ? 3.283 7.564 5.643 1.00 88.75 94 THR A CA 1
ATOM 699 C C . THR A 1 94 ? 2.399 8.177 4.552 1.00 88.75 94 THR A C 1
ATOM 701 O O . THR A 1 94 ? 1.187 8.263 4.742 1.00 88.75 94 THR A O 1
ATOM 704 N N . GLU A 1 95 ? 2.969 8.518 3.391 1.00 90.12 95 GLU A N 1
ATOM 705 C CA . GLU A 1 95 ? 2.211 9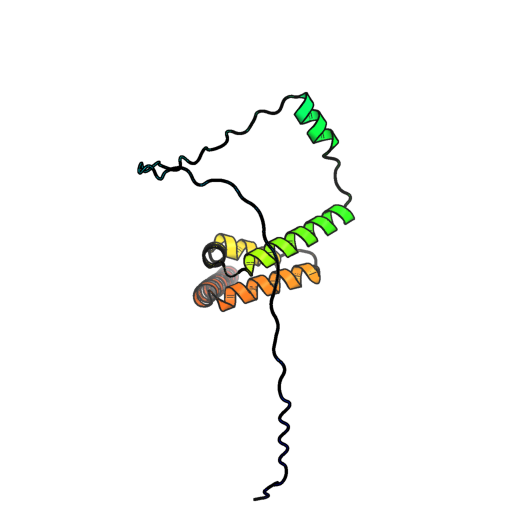.044 2.246 1.00 90.12 95 GLU A CA 1
ATOM 706 C C . GLU A 1 95 ? 1.215 8.008 1.693 1.00 90.12 95 GLU A C 1
ATOM 708 O O . GLU A 1 95 ? 0.045 8.321 1.481 1.00 90.12 95 GLU A O 1
ATOM 713 N N . LEU A 1 96 ? 1.626 6.743 1.530 1.00 88.50 96 LEU A N 1
ATOM 714 C CA . LEU A 1 96 ? 0.730 5.671 1.073 1.00 88.50 96 LEU A CA 1
ATOM 715 C C . LEU A 1 96 ? -0.449 5.406 2.021 1.00 88.50 96 LEU A C 1
ATOM 717 O O . LEU A 1 96 ? -1.459 4.878 1.564 1.00 88.50 96 LEU A O 1
ATOM 721 N N . THR A 1 97 ? -0.344 5.762 3.306 1.00 91.44 97 THR A N 1
ATOM 722 C CA . THR A 1 97 ? -1.444 5.637 4.279 1.00 91.44 97 THR A CA 1
ATOM 723 C C . THR A 1 97 ? -2.407 6.821 4.340 1.00 91.44 97 THR A C 1
ATOM 725 O O . THR A 1 97 ? -3.396 6.749 5.069 1.00 91.44 97 THR A O 1
ATOM 728 N N . CYS A 1 98 ? -2.189 7.883 3.561 1.00 92.88 98 CYS A N 1
ATOM 729 C CA . CYS A 1 98 ? -3.216 8.900 3.336 1.00 92.88 98 CYS A CA 1
ATOM 730 C C . CYS A 1 98 ? -4.470 8.250 2.719 1.00 92.88 98 CYS A C 1
ATOM 732 O O . CYS A 1 98 ? -4.351 7.436 1.803 1.00 92.8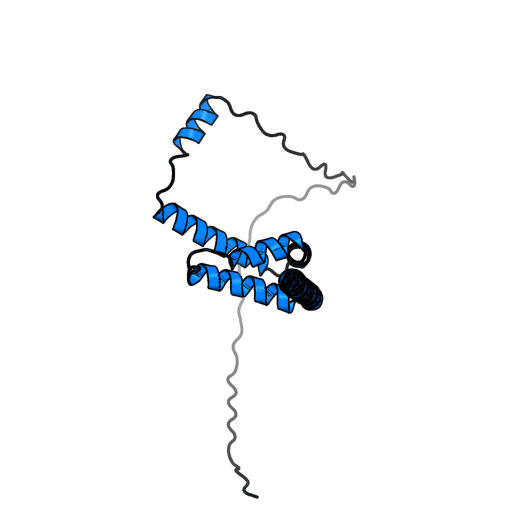8 98 CYS A O 1
ATOM 734 N N . GLU A 1 99 ? -5.672 8.617 3.183 1.00 88.00 99 GLU A N 1
ATOM 735 C CA . GLU A 1 99 ? -6.917 7.940 2.772 1.00 88.00 99 GLU A CA 1
ATOM 736 C C . GLU A 1 99 ? -7.119 7.920 1.250 1.00 88.00 99 GLU A C 1
ATOM 738 O O . GLU A 1 99 ? -7.487 6.884 0.711 1.00 88.00 99 GLU A O 1
ATOM 743 N N . GLU A 1 100 ? -6.802 9.014 0.548 1.00 91.00 100 GLU A N 1
ATOM 744 C CA . GLU A 1 100 ? -6.915 9.108 -0.917 1.00 91.00 100 GLU A CA 1
ATOM 745 C C . GLU A 1 100 ? -5.967 8.133 -1.645 1.00 91.00 100 GLU A C 1
ATOM 747 O O . GLU A 1 100 ? -6.332 7.544 -2.666 1.00 91.00 100 GLU A O 1
ATOM 752 N N . ASN A 1 101 ? -4.764 7.915 -1.097 1.00 91.88 101 ASN A N 1
ATOM 753 C CA . ASN A 1 101 ? -3.788 6.970 -1.637 1.00 91.88 101 ASN A CA 1
ATOM 754 C C . ASN A 1 101 ? -4.193 5.521 -1.333 1.00 91.88 101 ASN A C 1
ATOM 756 O O . ASN A 1 101 ? -4.047 4.665 -2.206 1.00 91.88 101 ASN A O 1
ATOM 760 N N . LEU A 1 102 ? -4.754 5.243 -0.148 1.00 92.25 102 LEU A N 1
ATOM 761 C CA . LEU A 1 102 ? -5.328 3.933 0.178 1.00 92.25 102 LEU A CA 1
ATOM 762 C C . LEU A 1 102 ? -6.553 3.622 -0.689 1.00 92.25 102 LEU A C 1
ATOM 764 O O . LEU A 1 102 ? -6.600 2.542 -1.273 1.00 92.25 102 LEU A O 1
ATOM 768 N N . ASP A 1 103 ? -7.494 4.556 -0.842 1.00 92.75 103 ASP A N 1
ATOM 769 C CA . ASP A 1 103 ? -8.652 4.417 -1.734 1.00 92.75 103 ASP A CA 1
ATOM 770 C C . ASP A 1 103 ? -8.183 4.073 -3.156 1.00 92.75 103 ASP A C 1
ATOM 772 O O . ASP A 1 103 ? -8.605 3.057 -3.717 1.00 92.75 103 ASP A O 1
ATOM 776 N N . TYR A 1 104 ? -7.237 4.843 -3.714 1.00 91.62 104 TYR A N 1
ATOM 777 C CA . TYR A 1 104 ? -6.642 4.562 -5.025 1.00 91.62 104 TYR A CA 1
ATOM 778 C C . TYR A 1 104 ? -6.002 3.166 -5.086 1.00 91.62 104 TYR A C 1
ATOM 780 O O . TYR A 1 104 ? -6.252 2.412 -6.030 1.00 91.62 104 TYR A O 1
ATOM 788 N N . LEU A 1 105 ? -5.240 2.780 -4.059 1.00 90.75 105 LEU A N 1
ATOM 789 C CA . LEU A 1 105 ? -4.619 1.461 -3.953 1.00 90.75 105 LEU A CA 1
ATOM 790 C C . LEU A 1 105 ? -5.676 0.340 -3.901 1.00 90.75 105 LEU A C 1
ATOM 792 O O . LEU A 1 105 ? -5.464 -0.719 -4.483 1.00 90.75 105 LEU A O 1
ATOM 796 N N . PHE A 1 106 ? -6.847 0.561 -3.299 1.00 90.44 106 PHE A N 1
ATOM 797 C CA . PHE A 1 106 ? -7.961 -0.392 -3.327 1.00 90.44 106 PHE A CA 1
ATOM 798 C C . PHE A 1 106 ? -8.742 -0.401 -4.658 1.00 90.44 106 PHE A C 1
ATOM 800 O O . PHE A 1 106 ? -9.225 -1.468 -5.040 1.00 90.44 106 PHE A O 1
ATOM 807 N N . THR A 1 107 ? -8.789 0.693 -5.441 1.00 90.25 107 THR A N 1
ATOM 808 C CA . THR A 1 107 ? -9.386 0.674 -6.806 1.00 90.25 107 THR A CA 1
ATOM 809 C C . THR A 1 107 ? -8.672 -0.276 -7.780 1.00 90.25 107 THR A C 1
ATOM 811 O O . THR A 1 107 ? -9.250 -0.714 -8.778 1.00 90.25 107 THR A O 1
ATOM 814 N N . PHE A 1 108 ? -7.437 -0.679 -7.465 1.00 87.88 108 PHE A N 1
ATOM 815 C CA . PHE A 1 108 ? -6.718 -1.746 -8.163 1.00 87.88 108 PHE A CA 1
ATOM 816 C C . PHE A 1 108 ? -7.460 -3.098 -8.149 1.00 87.88 108 PHE A C 1
ATOM 818 O O . PHE A 1 108 ? -7.253 -3.923 -9.037 1.00 87.88 108 PHE A O 1
ATOM 825 N N . LEU A 1 109 ? -8.331 -3.333 -7.161 1.00 87.38 109 LEU A N 1
ATOM 826 C CA . LEU A 1 109 ? -9.124 -4.560 -7.045 1.00 87.38 109 LEU A CA 1
ATOM 827 C C . LEU A 1 109 ? -10.476 -4.488 -7.774 1.00 87.38 109 LEU A C 1
ATOM 829 O O . LEU A 1 109 ? -11.034 -5.535 -8.090 1.00 87.38 109 LEU A O 1
ATOM 833 N N . ASP A 1 110 ? -10.978 -3.291 -8.095 1.00 87.44 110 ASP A N 1
ATOM 834 C CA . ASP A 1 110 ? -12.274 -3.071 -8.769 1.00 87.44 110 ASP A CA 1
ATOM 835 C C . ASP A 1 110 ? -12.166 -3.146 -10.309 1.00 87.44 110 ASP A C 1
ATOM 837 O O . ASP A 1 110 ? -12.875 -2.484 -11.067 1.00 87.44 110 ASP A O 1
ATOM 841 N N . GLN A 1 111 ? -11.212 -3.935 -10.810 1.00 84.12 111 GLN A N 1
ATOM 842 C CA . GLN A 1 111 ? -10.960 -4.057 -12.243 1.00 84.12 111 GLN A CA 1
ATOM 843 C C . GLN A 1 111 ? -11.977 -5.011 -12.898 1.00 84.12 111 GLN A C 1
ATOM 845 O O . GLN A 1 111 ? -12.141 -6.146 -12.448 1.00 84.12 111 GLN A O 1
ATOM 850 N N . PRO A 1 112 ? -12.608 -4.636 -14.032 1.00 81.00 112 PRO A N 1
ATOM 851 C CA . PRO A 1 112 ? -13.622 -5.459 -14.707 1.00 81.00 112 PRO A CA 1
ATOM 852 C C . PRO A 1 112 ? -13.046 -6.703 -15.414 1.00 81.00 112 P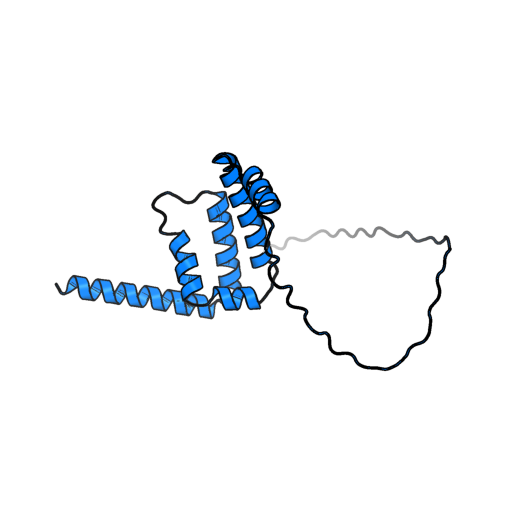RO A C 1
ATOM 854 O O . PRO A 1 112 ? -13.774 -7.450 -16.071 1.00 81.00 112 PRO A O 1
ATOM 857 N N . LYS A 1 113 ? -11.731 -6.919 -15.316 1.00 83.75 113 LYS A N 1
ATOM 858 C CA . LYS A 1 113 ? -11.005 -8.112 -15.757 1.00 83.75 113 LYS A CA 1
ATOM 859 C C . LYS A 1 113 ? -10.122 -8.585 -14.596 1.00 83.75 113 LYS A C 1
ATOM 861 O O . LYS A 1 113 ? -9.588 -7.729 -13.893 1.00 83.75 113 LYS A O 1
ATOM 866 N N . PRO A 1 114 ? -9.901 -9.902 -14.425 1.00 79.81 114 PRO A N 1
ATOM 867 C CA . PRO A 1 114 ? -8.935 -10.405 -13.455 1.00 79.81 114 PRO A CA 1
ATOM 868 C C . PRO A 1 114 ? -7.561 -9.755 -13.642 1.00 79.81 114 PRO A C 1
ATOM 870 O O . PRO A 1 114 ? -7.054 -9.677 -14.763 1.00 79.81 114 PRO A O 1
ATOM 873 N N . VAL A 1 115 ? -6.972 -9.302 -12.537 1.00 80.81 115 VAL A N 1
ATOM 874 C CA . VAL A 1 115 ? -5.610 -8.761 -12.495 1.00 80.81 115 VAL A CA 1
ATOM 875 C C . VAL A 1 115 ? -4.616 -9.854 -12.898 1.00 80.81 115 VAL A C 1
ATOM 877 O O . VAL A 1 115 ? -4.762 -11.009 -12.497 1.00 80.81 115 VAL A O 1
ATOM 880 N N . ASP A 1 116 ? -3.588 -9.493 -13.667 1.00 85.75 116 ASP A N 1
ATOM 881 C CA . ASP A 1 116 ? -2.518 -10.426 -14.022 1.00 85.75 116 ASP A CA 1
ATOM 882 C C . ASP A 1 116 ? -1.777 -10.978 -12.783 1.00 85.75 116 ASP A C 1
ATOM 884 O O . ASP A 1 116 ? -1.633 -10.316 -11.752 1.00 85.75 116 ASP A O 1
ATOM 888 N N . SER A 1 117 ? -1.271 -12.205 -12.904 1.00 86.00 117 SER A N 1
ATOM 889 C CA . SER A 1 117 ? -0.524 -12.929 -11.871 1.00 86.00 117 SER A CA 1
ATOM 890 C C . SER A 1 117 ? 0.721 -12.193 -11.354 1.00 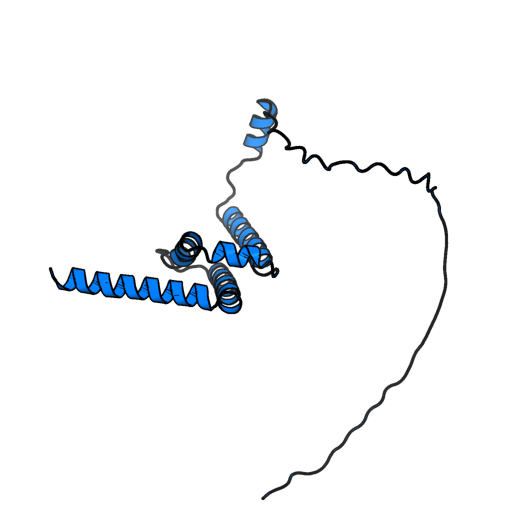86.00 117 SER A C 1
ATOM 892 O O . SER A 1 117 ? 1.013 -12.249 -10.159 1.00 86.00 117 SER A O 1
ATOM 894 N N . VAL A 1 118 ? 1.436 -11.461 -12.214 1.00 85.19 118 VAL A N 1
ATOM 895 C CA . VAL A 1 118 ? 2.627 -10.694 -11.831 1.00 85.19 118 VAL A CA 1
ATOM 896 C C . VAL A 1 118 ? 2.207 -9.417 -11.106 1.00 85.19 118 VAL A C 1
ATOM 898 O O . VAL A 1 118 ? 2.721 -9.112 -10.029 1.00 85.19 118 VAL A O 1
ATOM 901 N N . LEU A 1 119 ? 1.230 -8.692 -11.655 1.00 83.75 119 LEU A N 1
ATOM 902 C CA . LEU A 1 119 ? 0.781 -7.410 -11.106 1.00 83.75 119 LEU A CA 1
ATOM 903 C C . LEU A 1 119 ? 0.037 -7.568 -9.765 1.00 83.75 119 LEU A C 1
ATOM 905 O O . LEU A 1 119 ? 0.241 -6.774 -8.848 1.00 83.75 119 LEU A O 1
ATOM 909 N N . SER A 1 120 ? -0.755 -8.633 -9.605 1.00 87.94 120 SER A N 1
ATOM 910 C CA . SER A 1 120 ? -1.371 -9.004 -8.319 1.00 87.94 120 SER A CA 1
ATOM 911 C C . SER A 1 120 ? -0.336 -9.468 -7.284 1.00 87.94 120 SER A C 1
ATOM 913 O O . SER A 1 120 ? -0.465 -9.146 -6.102 1.00 87.94 120 SER A O 1
ATOM 915 N N . GLY A 1 121 ? 0.738 -10.141 -7.715 1.00 88.75 121 GLY A N 1
ATOM 916 C CA . GLY A 1 121 ? 1.894 -10.446 -6.869 1.00 88.75 121 GLY A CA 1
ATOM 917 C C . GLY A 1 121 ? 2.609 -9.189 -6.355 1.00 88.75 121 GLY A C 1
ATOM 918 O O . GLY A 1 121 ? 2.971 -9.127 -5.179 1.00 88.75 121 GLY A O 1
ATOM 919 N N . TYR A 1 122 ? 2.760 -8.165 -7.200 1.00 86.62 122 TYR A N 1
ATOM 920 C CA . TYR A 1 122 ? 3.313 -6.865 -6.804 1.00 86.62 122 TYR A CA 1
ATOM 921 C C . TYR A 1 122 ? 2.409 -6.111 -5.827 1.00 86.62 122 TYR A C 1
ATOM 923 O O . TYR A 1 122 ? 2.875 -5.709 -4.761 1.00 86.62 122 TYR A O 1
ATOM 931 N N . TYR A 1 123 ? 1.113 -6.006 -6.128 1.00 88.25 123 TYR A N 1
ATOM 932 C CA . TYR A 1 123 ? 0.121 -5.426 -5.220 1.00 88.25 123 TYR A CA 1
ATOM 933 C C . TYR A 1 123 ? 0.141 -6.090 -3.834 1.00 88.25 123 TYR A C 1
ATOM 935 O O . TYR A 1 123 ? 0.204 -5.407 -2.814 1.00 88.25 123 TYR A O 1
ATOM 943 N N . SER A 1 124 ? 0.181 -7.426 -3.793 1.00 90.81 124 SER A N 1
ATOM 944 C CA . SER A 1 124 ? 0.263 -8.196 -2.548 1.00 90.81 124 SER A CA 1
ATOM 945 C C . SER A 1 124 ? 1.501 -7.835 -1.711 1.00 90.81 124 SER A C 1
ATOM 947 O O . SER A 1 124 ? 1.381 -7.614 -0.506 1.00 90.81 124 SER A O 1
ATOM 949 N N . ARG A 1 125 ? 2.681 -7.674 -2.333 1.00 89.06 125 ARG A N 1
ATOM 950 C CA . ARG A 1 125 ? 3.903 -7.232 -1.628 1.00 89.06 125 ARG A CA 1
ATOM 951 C C . ARG A 1 125 ? 3.763 -5.833 -1.031 1.00 89.06 125 ARG A C 1
ATOM 953 O O . ARG A 1 125 ? 4.181 -5.626 0.108 1.00 89.06 125 ARG A O 1
ATOM 960 N N . VAL A 1 126 ? 3.175 -4.893 -1.772 1.00 88.69 126 VAL A N 1
ATOM 961 C CA . VAL A 1 126 ? 2.945 -3.519 -1.296 1.00 88.69 126 VAL A CA 1
ATOM 962 C C . VAL A 1 126 ? 1.981 -3.527 -0.109 1.00 88.69 126 VAL A C 1
ATOM 964 O O . VAL A 1 126 ? 2.332 -3.020 0.953 1.00 88.69 126 VAL A O 1
ATOM 967 N N . MET A 1 127 ? 0.828 -4.195 -0.230 1.00 90.94 127 MET A N 1
ATOM 968 C CA . MET A 1 127 ? -0.154 -4.294 0.858 1.00 90.94 127 MET A CA 1
ATOM 969 C C . MET A 1 127 ? 0.416 -4.961 2.115 1.00 90.94 127 MET A C 1
ATOM 971 O O . MET A 1 127 ? 0.182 -4.472 3.217 1.00 90.94 127 MET A O 1
ATOM 975 N N . VAL A 1 128 ? 1.202 -6.036 1.972 1.00 90.88 128 VAL A N 1
ATOM 976 C CA . VAL A 1 128 ? 1.891 -6.681 3.105 1.00 90.88 128 VAL A CA 1
ATOM 977 C C . VAL A 1 128 ? 2.910 -5.736 3.747 1.00 90.88 128 VAL A C 1
ATOM 979 O O . VAL A 1 128 ? 2.956 -5.647 4.972 1.00 90.88 128 VAL A O 1
ATOM 982 N N . SER A 1 129 ? 3.683 -4.992 2.951 1.00 89.69 129 SER A N 1
ATOM 983 C CA . SER A 1 129 ? 4.689 -4.052 3.467 1.00 89.69 129 SER A CA 1
ATOM 984 C C . SER A 1 129 ? 4.051 -2.891 4.240 1.00 89.69 129 SER A C 1
ATOM 986 O O . SER A 1 129 ? 4.543 -2.537 5.311 1.00 89.69 129 SER A O 1
ATOM 988 N N . ILE A 1 130 ? 2.934 -2.334 3.750 1.00 91.19 130 ILE A N 1
ATOM 989 C CA . ILE A 1 130 ? 2.189 -1.288 4.470 1.00 91.19 130 ILE A CA 1
ATOM 990 C C . ILE A 1 130 ? 1.572 -1.877 5.746 1.00 91.19 130 ILE A C 1
ATOM 992 O O . ILE A 1 130 ? 1.803 -1.354 6.833 1.00 91.19 130 ILE A O 1
ATOM 996 N N . ALA A 1 131 ? 0.869 -3.012 5.656 1.00 90.88 131 ALA A N 1
ATOM 997 C CA . ALA A 1 131 ? 0.211 -3.641 6.804 1.00 90.88 131 ALA A CA 1
ATOM 998 C C . ALA A 1 131 ? 1.183 -4.095 7.914 1.00 90.88 131 ALA A C 1
ATOM 1000 O O . ALA A 1 131 ? 0.773 -4.216 9.066 1.00 90.88 131 ALA A O 1
ATOM 1001 N N . GLN A 1 132 ? 2.462 -4.326 7.600 1.00 90.19 132 GLN A N 1
ATOM 1002 C CA . GLN A 1 132 ? 3.513 -4.606 8.588 1.00 90.19 132 GLN A CA 1
ATOM 1003 C C . GLN A 1 132 ? 4.066 -3.347 9.280 1.00 90.19 132 GLN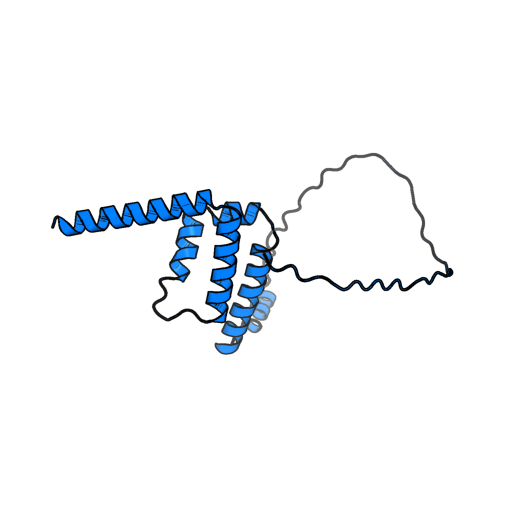 A C 1
ATOM 1005 O O . GLN A 1 132 ? 4.533 -3.448 10.413 1.00 90.19 132 GLN A O 1
ATOM 1010 N N . ARG A 1 133 ? 4.033 -2.177 8.623 1.00 89.69 133 ARG A N 1
ATOM 1011 C CA . ARG A 1 133 ? 4.678 -0.924 9.084 1.00 89.69 133 ARG A CA 1
ATOM 1012 C C . ARG A 1 133 ? 3.711 0.148 9.585 1.00 89.69 133 ARG A C 1
ATOM 1014 O O . ARG A 1 133 ? 4.134 1.063 10.288 1.00 89.69 133 ARG A O 1
ATOM 1021 N N . ARG A 1 134 ? 2.447 0.058 9.176 1.00 91.88 134 ARG A N 1
ATOM 1022 C CA . ARG A 1 134 ? 1.353 1.005 9.431 1.00 91.88 134 ARG A CA 1
ATOM 1023 C C . ARG A 1 134 ? 0.046 0.237 9.679 1.00 91.88 134 ARG A C 1
ATOM 1025 O O . ARG A 1 134 ? -0.951 0.357 8.964 1.00 91.88 134 ARG A O 1
ATOM 1032 N N . SER A 1 135 ? 0.107 -0.691 10.634 1.00 93.31 135 SER A N 1
ATOM 1033 C CA . SER A 1 135 ? -0.970 -1.646 10.918 1.00 93.31 135 SER A CA 1
ATOM 1034 C C . SER A 1 135 ? -2.194 -1.003 11.577 1.00 93.31 135 SER A C 1
ATOM 1036 O O . SER A 1 135 ? -3.306 -1.496 11.389 1.00 93.31 135 SER A O 1
ATOM 1038 N N . ALA A 1 136 ? -2.006 0.092 12.320 1.00 94.19 136 ALA A N 1
ATOM 1039 C CA . ALA A 1 136 ? -3.094 0.840 12.942 1.00 94.19 136 ALA A CA 1
ATOM 1040 C C . ALA A 1 136 ? -3.870 1.636 11.886 1.00 94.19 136 ALA A C 1
ATOM 1042 O O . ALA A 1 136 ? -5.088 1.535 11.807 1.00 94.19 136 ALA A O 1
ATOM 1043 N N . GLU A 1 137 ? -3.147 2.332 11.015 1.00 94.19 137 GLU A N 1
ATOM 1044 C CA . GLU A 1 137 ? -3.651 3.183 9.942 1.00 94.19 137 GLU A CA 1
ATOM 1045 C C . GLU A 1 137 ? -4.459 2.365 8.918 1.00 94.19 137 GLU A C 1
ATOM 1047 O O . GLU A 1 137 ? -5.585 2.721 8.570 1.00 94.19 137 GLU A O 1
ATOM 1052 N N . ILE A 1 138 ? -3.936 1.201 8.508 1.00 94.06 138 ILE A N 1
ATOM 1053 C CA . ILE A 1 138 ? -4.673 0.232 7.679 1.00 94.06 138 ILE A CA 1
ATOM 1054 C C . ILE A 1 138 ? -5.907 -0.319 8.411 1.00 94.06 138 ILE A C 1
ATOM 1056 O O . ILE A 1 138 ? -6.952 -0.505 7.786 1.00 94.06 138 ILE A O 1
ATOM 1060 N N . GLY A 1 139 ? -5.812 -0.574 9.720 1.00 93.62 139 GLY A N 1
ATOM 1061 C CA . GLY A 1 139 ? -6.933 -1.046 10.535 1.00 93.62 139 GLY A CA 1
ATOM 1062 C C . GLY A 1 139 ? -8.078 -0.033 10.604 1.00 93.62 139 GLY A C 1
ATOM 1063 O O . GLY A 1 139 ? -9.217 -0.372 10.284 1.00 93.62 139 GLY A O 1
ATOM 1064 N N . GLU A 1 140 ? -7.767 1.219 10.948 1.00 94.88 140 GLU A N 1
ATOM 1065 C CA . GLU A 1 140 ? -8.726 2.327 11.023 1.00 94.88 140 GLU A CA 1
ATOM 1066 C C . GLU A 1 140 ? -9.397 2.590 9.668 1.00 94.88 140 GLU A C 1
ATOM 1068 O O . GLU A 1 140 ? -10.624 2.704 9.602 1.00 94.88 140 GLU A O 1
ATOM 1073 N N . TYR A 1 141 ? -8.626 2.592 8.574 1.00 94.75 141 TYR A N 1
ATOM 1074 C CA . TYR A 1 141 ? -9.160 2.702 7.214 1.00 94.75 141 TYR A CA 1
ATOM 1075 C C . TYR A 1 141 ? -10.129 1.551 6.876 1.00 94.75 141 TYR A C 1
ATOM 1077 O O . TYR A 1 141 ? -11.242 1.790 6.397 1.00 94.75 141 TYR A O 1
ATOM 1085 N N . VAL A 1 142 ? -9.756 0.296 7.158 1.00 92.88 142 VAL A N 1
ATOM 1086 C CA . VAL A 1 142 ? -10.607 -0.874 6.874 1.00 92.88 142 VAL A CA 1
ATOM 1087 C C . VAL A 1 142 ? -11.894 -0.847 7.704 1.00 92.88 142 VAL A C 1
ATOM 1089 O O . VAL A 1 142 ? -12.973 -1.105 7.162 1.00 92.88 142 VAL A O 1
ATOM 1092 N N . ASP A 1 143 ? -11.824 -0.497 8.990 1.00 95.12 143 ASP A N 1
ATOM 1093 C CA . ASP A 1 143 ? -13.011 -0.383 9.843 1.00 95.12 143 ASP A CA 1
ATOM 1094 C C . ASP A 1 143 ? -13.928 0.766 9.401 1.00 95.12 143 ASP A C 1
ATOM 1096 O O . ASP A 1 143 ? -15.152 0.580 9.348 1.00 95.12 143 ASP A O 1
ATOM 1100 N N . LYS A 1 144 ? -13.360 1.910 8.990 1.00 94.56 144 LYS A N 1
ATOM 1101 C CA . LYS A 1 144 ? -14.093 3.032 8.383 1.00 94.56 144 LYS A CA 1
ATOM 1102 C C . LYS A 1 144 ? -14.834 2.586 7.122 1.00 94.56 144 LYS A C 1
ATOM 1104 O O . LYS A 1 144 ? -16.041 2.818 7.014 1.00 94.56 144 LYS A O 1
ATOM 1109 N N . GLN A 1 145 ? -14.157 1.912 6.190 1.00 91.75 145 GLN A N 1
ATOM 1110 C CA . GLN A 1 145 ? -14.766 1.429 4.944 1.00 91.75 145 GLN A CA 1
ATOM 1111 C C . GLN A 1 145 ? -15.887 0.410 5.208 1.00 91.75 145 GLN A C 1
ATOM 1113 O O . GLN A 1 145 ? -17.002 0.552 4.697 1.00 91.75 145 GLN A O 1
ATOM 1118 N N . GLN A 1 146 ? -15.664 -0.567 6.096 1.00 92.88 146 GLN A N 1
ATOM 1119 C CA . GLN A 1 146 ? -16.725 -1.491 6.508 1.00 92.88 146 GLN A CA 1
ATOM 1120 C C . GLN A 1 146 ? -17.905 -0.767 7.182 1.00 92.88 146 GLN A C 1
ATOM 1122 O O . GLN A 1 146 ? -19.062 -1.158 7.009 1.00 92.88 146 GLN A O 1
ATOM 1127 N N . GLN A 1 147 ? -17.650 0.266 7.992 1.00 95.31 147 GLN A N 1
ATOM 1128 C CA . GLN A 1 147 ? -18.708 1.023 8.660 1.00 95.31 147 GLN A CA 1
ATOM 1129 C C . GLN A 1 147 ? -19.561 1.809 7.655 1.00 95.31 147 GLN A C 1
ATOM 1131 O O . GLN A 1 147 ? -20.782 1.828 7.817 1.00 95.31 147 GLN A O 1
ATOM 1136 N N . GLN A 1 148 ? -18.957 2.383 6.611 1.00 91.81 148 GLN A N 1
ATOM 1137 C CA . GLN A 1 148 ? -19.677 3.031 5.509 1.00 91.81 148 GLN A CA 1
ATOM 1138 C C . GLN A 1 148 ? -20.566 2.032 4.753 1.00 91.81 148 GLN A C 1
ATOM 1140 O O . GLN A 1 148 ? -21.772 2.254 4.640 1.00 91.81 148 GLN A O 1
ATOM 1145 N N . GLN A 1 149 ? -20.028 0.878 4.341 1.00 90.75 149 GLN A N 1
ATOM 1146 C CA . GLN A 1 149 ? -20.811 -0.167 3.659 1.00 90.75 149 GLN A CA 1
ATOM 1147 C C . GLN A 1 149 ? -22.004 -0.649 4.507 1.00 90.75 149 GLN A C 1
ATOM 1149 O O . GLN A 1 149 ? -23.123 -0.775 4.004 1.00 90.75 149 GLN A O 1
ATOM 1154 N N . ARG A 1 150 ? -21.803 -0.844 5.820 1.00 94.38 150 ARG A N 1
ATOM 1155 C CA . ARG A 1 150 ? -22.872 -1.206 6.773 1.00 94.38 150 ARG A CA 1
ATOM 1156 C C . ARG A 1 150 ? -23.925 -0.107 6.969 1.00 94.38 150 ARG A C 1
ATOM 1158 O O . ARG A 1 150 ? -25.037 -0.423 7.392 1.00 94.38 150 ARG A O 1
ATOM 1165 N N . GLN A 1 151 ? -23.603 1.163 6.711 1.00 93.31 151 GLN A N 1
ATOM 1166 C CA . GLN A 1 151 ? -24.577 2.261 6.722 1.00 93.31 151 GLN A CA 1
ATOM 1167 C C . GLN A 1 151 ? -25.368 2.313 5.410 1.00 93.31 151 GLN A C 1
ATOM 1169 O O . GLN A 1 151 ? -26.595 2.365 5.460 1.00 93.31 151 GLN A O 1
ATOM 1174 N N . GLN A 1 152 ? -24.693 2.196 4.263 1.00 90.56 152 GLN A N 1
ATOM 1175 C CA . GLN A 1 152 ? -25.326 2.189 2.941 1.00 90.56 152 GLN A CA 1
ATOM 1176 C C . GLN A 1 152 ? -26.374 1.069 2.821 1.00 90.56 152 GLN A C 1
ATOM 1178 O O . GLN A 1 152 ? -27.544 1.338 2.562 1.00 90.56 152 GLN A O 1
ATOM 1183 N N . GLN A 1 153 ? -26.005 -0.166 3.182 1.00 90.62 153 GLN A N 1
ATOM 1184 C CA . GLN A 1 153 ? -26.917 -1.323 3.191 1.00 90.62 153 GLN A CA 1
ATOM 1185 C C . GLN A 1 153 ? -28.155 -1.137 4.089 1.00 90.62 153 GLN A C 1
ATOM 1187 O O . GLN A 1 153 ? -29.183 -1.772 3.862 1.00 90.62 153 GLN A O 1
ATOM 1192 N N . ARG A 1 154 ? -28.081 -0.289 5.127 1.00 89.06 154 ARG A N 1
ATOM 1193 C CA . ARG A 1 154 ? -29.237 0.045 5.976 1.00 89.06 154 ARG A CA 1
ATOM 1194 C C . ARG A 1 154 ? -30.126 1.102 5.329 1.00 89.06 154 ARG A C 1
ATOM 1196 O O . ARG A 1 154 ? -31.343 0.974 5.417 1.00 89.06 154 ARG A O 1
ATOM 1203 N N . ALA A 1 155 ? -29.541 2.110 4.683 1.00 87.25 155 ALA A N 1
ATOM 1204 C CA . ALA A 1 155 ? -30.290 3.126 3.950 1.00 87.25 155 ALA A CA 1
ATOM 1205 C C . ALA A 1 155 ? -31.097 2.490 2.805 1.00 87.25 155 ALA A C 1
ATOM 1207 O O . ALA A 1 155 ? -32.312 2.667 2.748 1.00 87.25 155 ALA A O 1
ATOM 1208 N N . ASP A 1 156 ? -30.449 1.656 1.987 1.00 83.38 156 ASP A N 1
ATOM 1209 C CA . ASP A 1 156 ? -31.076 0.982 0.840 1.00 83.38 156 ASP A CA 1
ATOM 1210 C C . ASP A 1 156 ? -32.163 -0.029 1.252 1.00 83.38 156 ASP A C 1
ATOM 1212 O O . ASP A 1 156 ? -33.095 -0.282 0.499 1.00 83.38 156 ASP A O 1
ATOM 1216 N N . SER A 1 157 ? -32.083 -0.577 2.470 1.00 82.31 157 SER A N 1
ATOM 1217 C CA . SER A 1 157 ? -33.089 -1.483 3.056 1.00 82.31 157 SER A CA 1
ATOM 1218 C C . SER A 1 157 ? -34.290 -0.749 3.690 1.00 82.31 157 SER A C 1
ATOM 1220 O O . SER A 1 157 ? -35.181 -1.379 4.259 1.00 82.31 157 SER A O 1
ATOM 1222 N N . THR A 1 158 ? -34.321 0.589 3.626 1.00 75.75 158 THR A N 1
ATOM 1223 C CA . THR A 1 158 ? -35.393 1.434 4.197 1.00 75.75 158 THR A CA 1
ATOM 1224 C C . THR A 1 158 ? -36.243 2.126 3.108 1.00 75.75 158 THR A C 1
ATOM 1226 O O . THR A 1 158 ? -37.025 3.027 3.417 1.00 75.75 158 THR A O 1
ATOM 1229 N N . LEU A 1 159 ? -36.098 1.712 1.841 1.00 57.31 159 LEU A N 1
ATOM 1230 C CA . LEU A 1 159 ? -36.797 2.233 0.654 1.00 57.31 159 LEU A CA 1
ATOM 1231 C C . LEU A 1 159 ? -37.674 1.161 -0.018 1.00 57.31 159 LEU A C 1
ATOM 1233 O O . LEU A 1 159 ? -38.720 1.567 -0.574 1.00 57.31 159 LEU A O 1
#

Radius of gyration: 29.9 Å; chains: 1; bounding box: 89×74×64 Å

Organism: NCBI:txid464258

pLDDT: mean 70.82, std 19.96, range [32.94, 95.31]